Protein AF-A0A972FRZ4-F1 (afdb_monomer)

Structure (mmCIF, N/CA/C/O backbone):
data_AF-A0A972FRZ4-F1
#
_entry.id   AF-A0A972FRZ4-F1
#
loop_
_atom_site.group_PDB
_atom_site.id
_atom_site.type_symbol
_atom_site.label_atom_id
_atom_site.label_alt_id
_atom_site.label_comp_id
_atom_site.label_asym_id
_atom_site.label_entity_id
_atom_site.label_seq_id
_atom_site.pdbx_PDB_ins_code
_atom_site.Cartn_x
_atom_site.Cartn_y
_atom_site.Cartn_z
_atom_site.occupancy
_atom_site.B_iso_or_equiv
_atom_site.auth_seq_id
_atom_site.auth_comp_id
_atom_site.auth_asym_id
_atom_site.auth_atom_id
_atom_site.pdbx_PDB_model_num
ATOM 1 N N . MET A 1 1 ? 22.985 11.150 -17.282 1.00 61.03 1 MET A N 1
ATOM 2 C CA . MET A 1 1 ? 23.218 11.970 -18.491 1.00 61.03 1 MET A CA 1
ATOM 3 C C . MET A 1 1 ? 23.522 13.389 -18.024 1.00 61.03 1 MET A C 1
ATOM 5 O O . MET A 1 1 ? 22.681 13.934 -17.316 1.00 61.03 1 MET A O 1
ATOM 9 N N . PRO A 1 2 ? 24.718 13.946 -18.285 1.00 75.25 2 PRO A N 1
ATOM 10 C CA . PRO A 1 2 ? 25.016 15.327 -17.904 1.00 75.25 2 PRO A CA 1
ATOM 11 C C . PRO A 1 2 ? 24.010 16.269 -18.581 1.00 75.25 2 PRO A C 1
ATOM 13 O O . PRO A 1 2 ? 23.726 16.096 -19.763 1.00 75.25 2 PRO A O 1
ATOM 16 N N . GLY A 1 3 ? 23.432 17.212 -17.831 1.00 82.12 3 GLY A N 1
ATOM 17 C CA . GLY A 1 3 ? 22.393 18.118 -18.345 1.00 82.12 3 GLY A CA 1
ATOM 18 C C . GLY A 1 3 ? 20.974 17.532 -18.400 1.00 82.12 3 GLY A C 1
ATOM 19 O O . GLY A 1 3 ? 20.148 18.020 -19.165 1.00 82.12 3 GLY A O 1
ATOM 20 N N . TYR A 1 4 ? 20.677 16.491 -17.616 1.00 83.56 4 TYR A N 1
ATOM 21 C CA . TYR A 1 4 ? 19.316 15.964 -17.485 1.00 83.56 4 TYR A CA 1
ATOM 22 C C . TYR A 1 4 ? 18.364 17.007 -16.877 1.00 83.56 4 TYR A C 1
ATOM 24 O O . TYR A 1 4 ? 18.491 17.393 -15.718 1.00 83.56 4 TYR A O 1
ATOM 32 N N . ILE A 1 5 ? 17.387 17.420 -17.674 1.00 88.06 5 ILE A N 1
ATOM 33 C CA . ILE A 1 5 ? 16.215 18.207 -17.299 1.00 88.06 5 ILE A CA 1
ATOM 34 C C . ILE A 1 5 ? 15.040 17.241 -17.061 1.00 88.06 5 ILE A C 1
ATOM 36 O O . ILE A 1 5 ? 14.614 16.561 -18.008 1.00 88.06 5 ILE A O 1
ATOM 40 N N . PRO A 1 6 ? 14.496 17.168 -15.835 1.00 84.44 6 PRO A N 1
ATOM 41 C CA . PRO A 1 6 ? 13.303 16.377 -15.557 1.00 84.44 6 PRO A CA 1
ATOM 42 C C . PRO A 1 6 ? 12.076 16.887 -16.325 1.00 84.44 6 PRO A C 1
ATOM 44 O O . PRO A 1 6 ? 11.910 18.092 -16.495 1.00 84.44 6 PRO A O 1
ATOM 47 N N . GLY A 1 7 ? 11.225 15.982 -16.821 1.00 85.31 7 GLY A N 1
ATOM 48 C CA . GLY A 1 7 ? 10.106 16.343 -17.709 1.00 85.31 7 GLY A CA 1
ATOM 49 C C . GLY A 1 7 ? 10.530 16.831 -19.104 1.00 85.31 7 GLY A C 1
ATOM 50 O O . GLY A 1 7 ? 9.680 17.146 -19.937 1.00 85.31 7 GLY A O 1
ATOM 51 N N . GLY A 1 8 ? 11.837 16.896 -19.381 1.00 88.00 8 GLY A N 1
ATOM 52 C CA . GLY A 1 8 ? 12.376 17.316 -20.669 1.00 88.00 8 GLY A CA 1
ATOM 53 C C . GLY A 1 8 ? 12.066 16.324 -21.793 1.00 88.00 8 GLY A C 1
ATOM 54 O O . GLY A 1 8 ? 11.908 15.123 -21.564 1.00 88.00 8 GLY A O 1
ATOM 55 N N . LYS A 1 9 ? 12.007 16.833 -23.027 1.00 90.88 9 LYS A N 1
ATOM 56 C CA . LYS A 1 9 ? 11.857 16.030 -24.246 1.00 90.88 9 LYS A CA 1
ATOM 57 C C . LYS A 1 9 ? 13.235 15.652 -24.787 1.00 90.88 9 LYS A C 1
ATOM 59 O O . LYS A 1 9 ? 14.043 16.530 -25.076 1.00 90.88 9 LYS A O 1
ATOM 64 N N . TYR A 1 10 ? 13.472 14.360 -24.982 1.00 90.88 10 TYR A N 1
ATOM 65 C CA . TYR A 1 10 ? 14.724 13.817 -25.505 1.00 90.88 10 TYR A CA 1
ATOM 66 C C . TYR A 1 10 ? 14.479 13.050 -26.796 1.00 90.88 10 TYR A C 1
ATOM 68 O O . TYR A 1 10 ? 13.418 12.456 -26.983 1.00 90.88 10 TYR A O 1
ATOM 76 N N . MET A 1 11 ? 15.474 13.053 -27.682 1.00 91.88 11 MET A N 1
ATOM 77 C CA . MET A 1 11 ? 15.489 12.198 -28.864 1.00 91.88 11 MET A CA 1
ATOM 78 C C . MET A 1 11 ? 16.478 11.054 -28.663 1.00 91.88 11 MET A C 1
ATOM 80 O O . MET A 1 11 ? 17.631 11.277 -28.294 1.00 91.88 11 MET A O 1
ATOM 84 N N . VAL A 1 12 ? 16.027 9.833 -28.922 1.00 91.81 12 VAL A N 1
ATOM 85 C CA . VAL A 1 12 ? 16.838 8.620 -28.849 1.00 91.81 12 VAL A CA 1
ATOM 86 C C . VAL A 1 12 ? 16.969 8.048 -30.254 1.00 91.81 12 VAL A C 1
ATOM 88 O O . VAL A 1 12 ? 15.984 7.938 -30.982 1.00 91.81 12 VAL A O 1
ATOM 91 N N . ARG A 1 13 ? 18.199 7.702 -30.639 1.00 92.69 13 ARG A N 1
ATOM 92 C CA . ARG A 1 13 ? 18.520 7.020 -31.897 1.00 92.69 13 ARG A CA 1
ATOM 93 C C . ARG A 1 13 ? 19.393 5.817 -31.596 1.00 92.69 13 ARG A C 1
ATOM 95 O O . ARG A 1 13 ? 20.282 5.895 -30.751 1.00 92.69 13 ARG A O 1
ATOM 102 N N . VAL A 1 14 ? 19.147 4.725 -32.305 1.00 92.06 14 VAL A N 1
ATOM 103 C CA . VAL A 1 14 ? 19.859 3.459 -32.119 1.00 92.06 14 VAL A CA 1
ATOM 104 C C . VAL A 1 14 ? 20.540 3.083 -33.430 1.00 92.06 14 VAL A C 1
ATOM 106 O O . VAL A 1 14 ? 19.993 3.317 -34.506 1.00 92.06 14 VAL A O 1
ATOM 109 N N . ALA A 1 15 ? 21.742 2.526 -33.337 1.00 92.06 15 ALA A N 1
ATOM 110 C CA . ALA A 1 15 ? 22.471 1.935 -34.451 1.00 92.06 15 ALA A CA 1
ATOM 111 C C . ALA A 1 15 ? 22.891 0.518 -34.054 1.00 92.06 15 ALA A C 1
ATOM 113 O O . ALA A 1 15 ? 23.256 0.277 -32.901 1.00 92.06 15 ALA A O 1
ATOM 114 N N . VAL A 1 16 ? 22.832 -0.418 -34.998 1.00 90.00 16 VAL A N 1
ATOM 115 C CA . VAL A 1 16 ? 23.227 -1.809 -34.767 1.00 90.00 16 VAL A CA 1
ATOM 116 C C . VAL A 1 16 ? 24.684 -1.975 -35.173 1.00 90.00 16 VAL A C 1
ATOM 118 O O . VAL A 1 16 ? 25.134 -1.439 -36.188 1.00 90.00 16 VAL A O 1
ATOM 121 N N . ARG A 1 17 ? 25.440 -2.732 -34.379 1.00 92.00 17 ARG A N 1
ATOM 122 C CA . ARG A 1 17 ? 26.829 -3.075 -34.683 1.00 92.00 17 ARG A CA 1
ATOM 123 C C . ARG A 1 17 ? 26.998 -4.587 -34.632 1.00 92.00 17 ARG A C 1
ATOM 125 O O . ARG A 1 17 ? 26.878 -5.174 -33.565 1.00 92.00 17 ARG A O 1
ATOM 132 N N . THR A 1 18 ? 27.267 -5.200 -35.781 1.00 82.56 18 THR A N 1
ATOM 133 C CA . THR A 1 18 ? 27.491 -6.649 -35.911 1.00 82.56 18 THR A CA 1
ATOM 134 C C . THR A 1 18 ? 28.985 -6.973 -35.912 1.00 82.56 18 THR A C 1
ATOM 136 O O . THR A 1 18 ? 29.463 -7.597 -34.973 1.00 82.56 18 THR A O 1
ATOM 139 N N . THR A 1 19 ? 29.758 -6.475 -36.878 1.00 82.31 19 THR A N 1
ATOM 140 C CA . THR A 1 19 ? 31.235 -6.496 -36.877 1.00 82.31 19 THR A CA 1
ATOM 141 C C . THR A 1 19 ? 31.765 -5.274 -37.637 1.00 82.31 19 THR A C 1
ATOM 143 O O . THR A 1 19 ? 31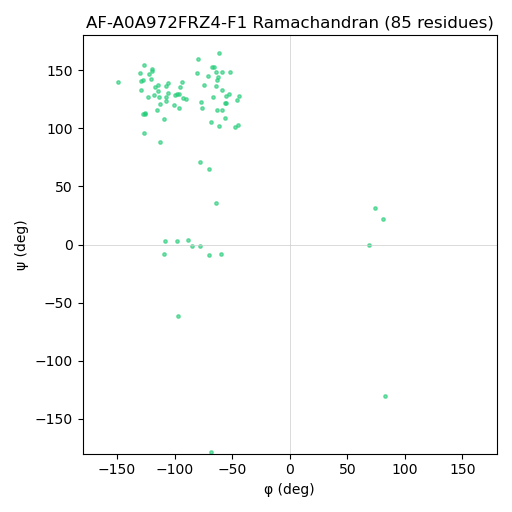.198 -4.867 -38.645 1.00 82.31 19 THR A O 1
ATOM 146 N N . GLY A 1 20 ? 32.835 -4.634 -37.154 1.00 83.50 20 GLY A N 1
ATOM 147 C CA . GLY A 1 20 ? 33.384 -3.430 -37.801 1.00 83.50 20 GLY A CA 1
ATOM 148 C C . GLY A 1 20 ? 32.666 -2.130 -37.413 1.00 83.50 20 GLY A C 1
ATOM 149 O O . GLY A 1 20 ? 32.530 -1.842 -36.219 1.00 83.50 20 GLY A O 1
ATOM 150 N N . TYR A 1 21 ? 32.280 -1.307 -38.392 1.00 87.00 21 TYR A N 1
ATOM 151 C CA . TYR A 1 21 ? 31.671 0.014 -38.172 1.00 87.00 21 TYR A CA 1
ATOM 152 C C . TYR A 1 21 ? 30.170 -0.085 -37.837 1.00 87.00 21 TYR A C 1
ATOM 154 O O . TYR A 1 21 ? 29.501 -1.002 -38.312 1.00 87.00 21 TYR A O 1
ATOM 162 N N . PRO A 1 22 ? 29.627 0.824 -37.003 1.00 87.75 22 PRO A N 1
ATOM 163 C CA . PRO A 1 22 ? 28.195 0.860 -36.713 1.00 87.75 22 PRO A CA 1
ATOM 164 C C . PRO A 1 22 ? 27.381 1.182 -37.971 1.00 87.75 22 PRO A C 1
ATOM 166 O O . PRO A 1 22 ? 27.836 1.924 -38.843 1.00 87.75 22 PRO A O 1
ATOM 169 N N . SER A 1 23 ? 26.161 0.645 -38.044 1.00 88.62 23 SER A N 1
ATOM 170 C CA . SER A 1 23 ? 25.195 1.038 -39.069 1.00 88.62 23 SER A CA 1
ATOM 171 C C . SER A 1 23 ? 24.839 2.527 -38.949 1.00 88.62 23 SER A C 1
ATOM 173 O O . SER A 1 23 ? 25.049 3.136 -37.893 1.00 88.62 23 SER A O 1
ATOM 175 N N . PRO A 1 24 ? 24.218 3.125 -39.980 1.00 91.00 24 PRO A N 1
ATOM 176 C CA . PRO A 1 24 ? 23.527 4.395 -39.816 1.00 91.00 24 PRO A CA 1
ATOM 177 C C . PRO A 1 24 ? 22.531 4.333 -38.651 1.00 91.00 24 PRO A C 1
ATOM 179 O O . PRO A 1 24 ? 21.962 3.275 -38.355 1.00 91.00 24 PRO A O 1
ATOM 182 N N . PHE A 1 25 ? 22.334 5.472 -37.990 1.00 92.62 25 PHE A N 1
ATOM 183 C CA . PHE A 1 25 ? 21.310 5.605 -36.960 1.00 92.62 25 PHE A CA 1
ATOM 184 C C . PHE A 1 25 ? 19.919 5.432 -37.574 1.00 92.62 25 PHE A C 1
ATOM 186 O O . PHE A 1 25 ? 19.629 6.009 -38.622 1.00 92.62 25 PHE A O 1
ATOM 193 N N . GLY A 1 26 ? 19.064 4.671 -36.893 1.00 88.56 26 GLY A N 1
ATOM 194 C CA . GLY A 1 26 ? 17.643 4.590 -37.214 1.00 88.56 26 GLY A CA 1
ATOM 195 C C . GLY A 1 26 ? 16.896 5.893 -36.914 1.00 88.56 26 GLY A C 1
ATOM 196 O O . GLY A 1 26 ? 17.476 6.886 -36.455 1.00 88.56 26 GLY A O 1
ATOM 197 N N . GLU A 1 27 ? 15.587 5.877 -37.160 1.00 91.31 27 GLU A N 1
ATOM 198 C CA . GLU A 1 27 ? 14.725 7.030 -36.902 1.00 91.31 27 GLU A CA 1
ATOM 199 C C . GLU A 1 27 ? 14.753 7.474 -35.434 1.00 91.31 27 GLU A C 1
ATOM 201 O O . GLU A 1 27 ? 14.945 6.682 -34.507 1.00 91.31 27 GLU A O 1
ATOM 206 N N . ALA A 1 28 ? 14.580 8.781 -35.226 1.00 91.69 28 ALA A N 1
ATOM 207 C CA . ALA A 1 28 ? 14.580 9.369 -33.897 1.00 91.69 28 ALA A CA 1
ATOM 208 C C . ALA A 1 28 ? 13.245 9.107 -33.197 1.00 91.69 28 ALA A C 1
ATOM 210 O O . ALA A 1 28 ? 12.201 9.548 -33.671 1.00 91.69 28 ALA A O 1
ATOM 211 N N . CYS A 1 29 ? 13.290 8.467 -32.031 1.00 91.19 29 CYS A N 1
ATOM 212 C CA . CYS A 1 29 ? 12.135 8.368 -31.149 1.00 91.19 29 CYS A CA 1
ATOM 213 C C . CYS A 1 29 ? 12.188 9.479 -30.099 1.00 91.19 29 CYS A C 1
ATOM 215 O O . CYS A 1 29 ? 13.244 9.744 -29.518 1.00 91.19 29 CYS A O 1
ATOM 217 N N . PHE A 1 30 ? 11.054 10.132 -29.853 1.00 92.19 30 PHE A N 1
ATOM 218 C CA . PHE A 1 30 ? 10.937 11.133 -28.802 1.00 92.19 30 PHE A CA 1
ATOM 219 C C . PHE A 1 30 ? 10.444 10.491 -27.512 1.00 92.19 30 PHE A C 1
ATOM 221 O O . PHE A 1 30 ? 9.388 9.867 -27.490 1.00 92.19 30 PHE A O 1
ATOM 228 N N . VAL A 1 31 ? 11.191 10.698 -26.432 1.00 89.88 31 VAL A N 1
ATOM 229 C CA . VAL A 1 31 ? 10.829 10.250 -25.087 1.00 89.88 31 VAL A CA 1
ATOM 230 C C . VAL A 1 31 ? 10.784 11.440 -24.144 1.00 89.88 31 VAL A C 1
ATOM 232 O O . VAL A 1 31 ? 11.548 12.398 -24.286 1.00 89.88 31 VAL A O 1
ATOM 235 N N . TYR A 1 32 ? 9.881 11.378 -23.175 1.00 89.88 32 TYR A N 1
ATOM 236 C CA . TYR A 1 32 ? 9.817 12.353 -22.099 1.00 89.88 32 TYR A CA 1
ATOM 237 C C . TYR A 1 32 ? 10.527 11.780 -20.885 1.00 89.88 32 TYR A C 1
ATOM 239 O O . TYR A 1 32 ? 10.279 10.643 -20.484 1.00 89.88 32 TYR A O 1
ATOM 247 N N . ALA A 1 33 ? 11.432 12.566 -20.314 1.00 87.12 33 ALA A N 1
ATOM 248 C CA . ALA A 1 33 ? 12.013 12.231 -19.032 1.00 87.12 33 ALA A CA 1
ATOM 249 C C . ALA A 1 33 ? 10.918 12.208 -17.960 1.00 87.12 33 ALA A C 1
ATOM 251 O O . ALA A 1 33 ? 10.023 13.058 -17.998 1.00 87.12 33 ALA A O 1
ATOM 252 N N . PRO A 1 34 ? 11.003 11.298 -16.977 1.00 82.56 34 PRO A N 1
ATOM 253 C CA . PRO A 1 34 ? 10.124 11.364 -15.825 1.00 82.56 34 PRO A CA 1
ATOM 254 C C . PRO A 1 34 ? 10.269 12.744 -15.174 1.00 82.56 34 PRO A C 1
ATOM 256 O O . PRO A 1 34 ? 11.370 13.193 -14.834 1.00 82.56 34 PRO A O 1
ATOM 259 N N . ALA A 1 35 ? 9.151 13.458 -15.074 1.00 79.50 35 ALA A N 1
ATOM 260 C CA . ALA A 1 35 ? 9.083 14.671 -14.279 1.00 79.50 35 ALA A CA 1
ATOM 261 C C . ALA A 1 35 ? 9.131 14.276 -12.797 1.00 79.50 35 ALA A C 1
ATOM 263 O O . ALA A 1 35 ? 8.580 13.228 -12.442 1.00 79.50 35 ALA A O 1
ATOM 264 N N . PRO A 1 36 ? 9.759 15.075 -11.914 1.00 73.12 36 PRO A N 1
ATOM 265 C CA . PRO A 1 36 ? 9.517 14.924 -10.496 1.00 73.12 36 PRO A CA 1
ATOM 266 C C . PRO A 1 36 ? 8.010 15.039 -10.306 1.00 73.12 36 PRO A C 1
ATOM 268 O O . PRO A 1 36 ? 7.381 15.983 -10.794 1.00 73.12 36 PRO A O 1
ATOM 271 N N . LEU A 1 37 ? 7.430 14.056 -9.622 1.00 67.19 37 LEU A N 1
ATOM 272 C CA . LEU A 1 37 ? 6.105 14.239 -9.063 1.00 67.19 37 LEU A CA 1
ATOM 273 C C . LEU A 1 37 ? 6.168 15.526 -8.250 1.00 67.19 37 LEU A C 1
ATOM 275 O O . LEU A 1 37 ? 7.109 15.742 -7.480 1.00 67.19 37 LEU A O 1
ATOM 279 N N . ARG A 1 38 ? 5.209 16.416 -8.490 1.00 58.00 38 ARG A N 1
ATOM 280 C CA . ARG A 1 38 ? 5.041 17.596 -7.664 1.00 58.00 38 ARG A CA 1
ATOM 281 C C . ARG A 1 38 ? 4.874 17.072 -6.241 1.00 58.00 38 ARG A C 1
ATOM 283 O O . ARG A 1 38 ? 3.861 16.450 -5.935 1.00 58.00 38 ARG A O 1
ATOM 290 N N . GLN A 1 39 ? 5.881 17.280 -5.396 1.00 56.56 39 GLN A N 1
ATOM 291 C CA . GLN A 1 39 ? 5.707 17.220 -3.953 1.00 56.56 39 GLN A CA 1
ATOM 292 C C . GLN A 1 39 ? 4.877 18.449 -3.575 1.00 56.56 39 GLN A C 1
ATOM 294 O O . GLN A 1 39 ? 5.355 19.363 -2.911 1.00 56.56 39 GLN A O 1
ATOM 299 N N . ASP A 1 40 ? 3.625 18.513 -4.035 1.00 49.25 40 ASP A N 1
ATOM 300 C CA . ASP A 1 40 ? 2.635 19.150 -3.187 1.00 49.25 40 ASP A CA 1
ATOM 301 C C . ASP A 1 40 ? 2.735 18.343 -1.888 1.00 49.25 40 ASP A C 1
ATOM 303 O O . ASP A 1 40 ? 2.711 17.111 -1.930 1.00 49.25 40 ASP A O 1
ATOM 307 N N . GLY A 1 41 ? 3.038 19.019 -0.778 1.00 50.81 41 GLY A N 1
ATOM 308 C CA . GLY A 1 41 ? 3.446 18.439 0.509 1.00 50.81 41 GLY A CA 1
ATOM 309 C C . GLY A 1 41 ? 2.388 17.575 1.207 1.00 50.81 41 GLY A C 1
ATOM 310 O O . GLY A 1 41 ? 2.274 17.607 2.425 1.00 50.81 41 GLY A O 1
ATOM 311 N N . THR A 1 42 ? 1.599 16.828 0.444 1.00 49.88 42 THR A N 1
ATOM 312 C CA . THR A 1 42 ? 0.626 15.820 0.850 1.00 49.88 42 THR A CA 1
ATOM 313 C C . THR A 1 42 ? 1.070 14.403 0.500 1.00 49.88 42 THR A C 1
ATOM 315 O O . THR A 1 42 ? 0.472 13.459 1.004 1.00 49.88 42 THR A O 1
ATOM 318 N N . GLN A 1 43 ? 2.163 14.216 -0.251 1.00 53.00 43 GLN A N 1
ATOM 319 C CA . GL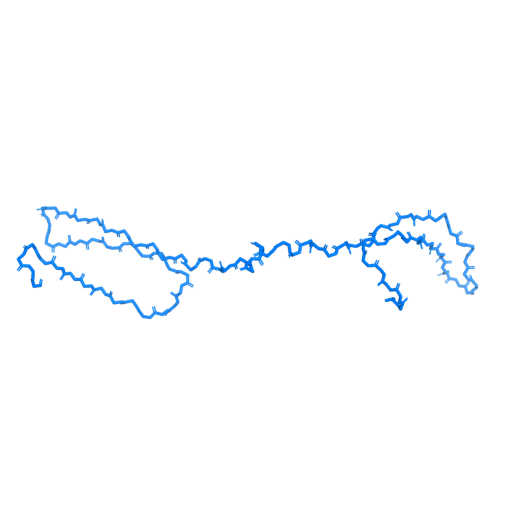N A 1 43 ? 2.922 12.967 -0.156 1.00 53.00 43 GLN A CA 1
ATOM 320 C C . GLN A 1 43 ? 3.780 13.025 1.110 1.00 53.00 43 GLN A C 1
ATOM 322 O O . GLN A 1 43 ? 5.006 13.121 1.065 1.00 53.00 43 GLN A O 1
ATOM 327 N N . GLN A 1 44 ? 3.111 12.940 2.266 1.00 49.47 44 GLN A N 1
ATOM 328 C CA . GLN A 1 44 ? 3.684 12.147 3.347 1.00 49.47 44 GLN A CA 1
ATOM 329 C C . GLN A 1 44 ? 4.169 10.854 2.672 1.00 49.47 44 GLN A C 1
ATOM 331 O O . GLN A 1 44 ? 3.377 10.278 1.916 1.00 49.47 44 GLN A O 1
ATOM 336 N N . PRO A 1 45 ? 5.435 10.408 2.851 1.00 49.06 45 PRO A N 1
ATOM 337 C CA . PRO A 1 45 ? 5.726 9.003 2.566 1.00 49.06 45 PRO A CA 1
ATOM 338 C C . PRO A 1 45 ? 4.590 8.260 3.240 1.00 49.06 45 PRO A C 1
ATOM 340 O O . PRO A 1 45 ? 4.335 8.619 4.390 1.00 49.06 45 PRO A O 1
ATOM 343 N N . GLU A 1 46 ? 3.833 7.417 2.521 1.00 52.88 46 GLU A N 1
ATOM 344 C CA . GLU A 1 46 ? 2.731 6.670 3.127 1.00 52.88 46 GLU A CA 1
ATOM 345 C C . GLU A 1 46 ? 3.299 6.146 4.433 1.00 52.88 46 GLU A C 1
ATOM 347 O O . GLU A 1 46 ? 4.180 5.282 4.429 1.00 52.88 46 GLU A O 1
ATOM 352 N N . ALA A 1 47 ? 2.936 6.800 5.544 1.00 53.94 47 ALA A N 1
ATOM 353 C CA . ALA A 1 47 ? 3.338 6.333 6.840 1.00 53.94 47 ALA A CA 1
ATOM 354 C C . ALA A 1 47 ? 2.713 4.964 6.788 1.00 53.94 47 ALA A C 1
ATOM 356 O O . ALA A 1 47 ? 1.504 4.906 6.550 1.00 53.94 47 ALA A O 1
ATOM 357 N N . ILE A 1 48 ? 3.535 3.908 6.811 1.00 54.56 48 ILE A N 1
ATOM 358 C CA . ILE A 1 48 ? 3.046 2.537 6.883 1.00 54.56 48 ILE A CA 1
ATOM 3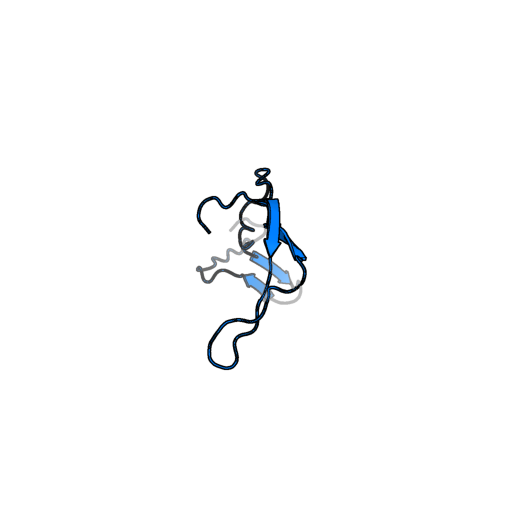59 C C . ILE A 1 48 ? 2.036 2.628 8.004 1.00 54.56 48 ILE A C 1
ATOM 361 O O . ILE A 1 48 ? 2.440 2.865 9.144 1.00 54.56 48 ILE A O 1
ATOM 365 N N . ALA A 1 49 ? 0.752 2.691 7.644 1.00 58.91 49 ALA A N 1
ATOM 366 C CA . ALA A 1 49 ? -0.245 3.167 8.577 1.00 58.91 49 ALA A CA 1
ATOM 367 C C . ALA A 1 49 ? -0.249 2.046 9.581 1.00 58.91 49 ALA A C 1
ATOM 369 O O . ALA A 1 49 ? -0.630 0.941 9.200 1.00 58.91 49 ALA A O 1
ATOM 370 N N . GLN A 1 50 ? 0.342 2.277 10.756 1.00 63.84 50 GLN A N 1
ATOM 371 C CA . GLN A 1 50 ? 0.517 1.224 11.732 1.00 63.84 50 GLN A CA 1
ATOM 372 C C . GLN A 1 50 ? -0.900 0.802 12.069 1.00 63.84 50 GLN A C 1
ATOM 374 O O . GLN A 1 50 ? -1.652 1.548 12.699 1.00 63.84 50 GLN A O 1
ATOM 379 N N . ARG A 1 51 ? -1.317 -0.324 11.490 1.00 71.44 51 ARG A N 1
ATOM 380 C CA . ARG A 1 51 ? -2.668 -0.813 11.675 1.00 71.44 51 ARG A CA 1
ATOM 381 C C . ARG A 1 51 ? -2.625 -1.394 13.062 1.00 71.44 51 ARG A C 1
ATOM 383 O O . ARG A 1 51 ? -1.804 -2.262 13.320 1.00 71.44 51 ARG A O 1
ATOM 390 N N . PHE A 1 52 ? -3.426 -0.828 13.946 1.00 81.75 52 PHE A N 1
ATOM 391 C CA . PHE A 1 52 ? -3.678 -1.363 15.267 1.00 81.75 52 PHE A CA 1
ATOM 392 C C . PHE A 1 52 ? -5.189 -1.469 15.388 1.00 81.75 52 PHE A C 1
ATOM 394 O O . PHE A 1 52 ? -5.878 -0.476 15.628 1.00 81.75 52 PHE A O 1
ATOM 401 N N . ASN A 1 53 ? -5.710 -2.658 15.117 1.00 84.94 53 ASN A N 1
ATOM 402 C CA . ASN A 1 53 ? -7.122 -2.959 15.247 1.00 84.94 53 ASN A CA 1
ATOM 403 C C . ASN A 1 53 ? -7.298 -3.955 16.389 1.00 84.94 53 AS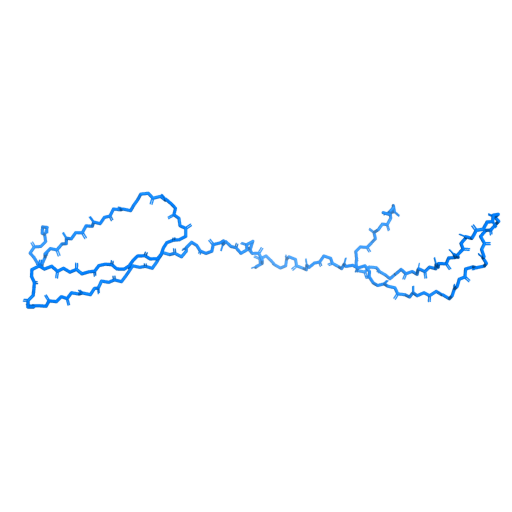N A C 1
ATOM 405 O O . ASN A 1 53 ? -6.726 -5.039 16.357 1.00 84.94 53 ASN A O 1
ATOM 409 N N . ALA A 1 54 ? -8.079 -3.575 17.393 1.00 85.88 54 ALA A N 1
ATOM 410 C CA . ALA A 1 54 ? -8.370 -4.404 18.550 1.00 85.88 54 ALA A CA 1
ATOM 411 C C . ALA A 1 54 ? -9.889 -4.508 18.694 1.00 85.88 54 ALA A C 1
ATOM 413 O O . ALA A 1 54 ? -10.559 -3.516 18.986 1.00 85.88 54 ALA A O 1
ATOM 414 N N . THR A 1 55 ? -10.437 -5.701 18.480 1.00 87.94 55 THR A N 1
ATOM 415 C CA . THR A 1 55 ? -11.868 -5.978 18.652 1.00 87.94 55 THR A CA 1
ATOM 416 C C . THR A 1 55 ? -12.077 -6.960 19.793 1.00 87.94 55 THR A C 1
ATOM 418 O O . THR A 1 55 ? -11.334 -7.924 19.955 1.00 87.94 55 THR A O 1
ATOM 421 N N . VAL A 1 56 ? -13.079 -6.692 20.630 1.00 88.81 56 VAL A N 1
ATOM 422 C CA . VAL A 1 56 ? -13.424 -7.529 21.784 1.00 88.81 56 VAL A CA 1
ATOM 423 C C . VAL A 1 56 ? -14.826 -8.072 21.575 1.00 88.81 56 VAL A C 1
ATOM 425 O O . VAL A 1 56 ? -15.737 -7.325 21.221 1.00 88.81 56 VAL A O 1
ATOM 428 N N . PHE A 1 57 ? -15.007 -9.359 21.849 1.00 88.44 57 PHE A N 1
ATOM 429 C CA . PHE A 1 57 ? -16.302 -10.028 21.797 1.00 88.44 57 PHE A CA 1
ATOM 430 C C . PHE A 1 57 ? -16.711 -10.434 23.223 1.00 88.44 57 PHE A C 1
ATOM 432 O O . PHE A 1 57 ? -16.355 -11.525 23.677 1.00 88.44 57 PHE A O 1
ATOM 439 N N . PRO A 1 58 ? -17.398 -9.552 23.977 1.00 85.44 58 PRO A N 1
ATOM 440 C CA . PRO A 1 58 ? -17.858 -9.867 25.324 1.00 85.44 58 PRO A CA 1
ATOM 441 C C . PRO A 1 58 ? -19.066 -10.811 25.276 1.00 85.44 58 PRO A C 1
ATOM 443 O O . PRO A 1 58 ? -19.990 -10.612 24.486 1.00 85.44 58 PRO A O 1
ATOM 446 N N . ASN A 1 59 ? -19.084 -11.817 26.151 1.00 82.94 59 ASN A N 1
ATOM 447 C CA . ASN A 1 59 ? -20.213 -12.730 26.310 1.00 82.94 59 ASN A CA 1
ATOM 448 C C . ASN A 1 59 ? -20.828 -12.576 27.716 1.00 82.94 59 ASN A C 1
ATOM 450 O O . ASN A 1 59 ? -20.170 -12.922 28.690 1.00 82.94 59 ASN A O 1
ATOM 454 N N . PRO A 1 60 ? -22.089 -12.126 27.852 1.00 83.75 60 PRO A N 1
ATOM 455 C CA . PRO A 1 60 ? -22.731 -11.933 29.157 1.00 83.75 60 PRO A CA 1
ATOM 456 C C . PRO A 1 60 ? -23.070 -13.236 29.903 1.00 83.75 60 PRO A C 1
ATOM 458 O O . PRO A 1 60 ? -23.465 -13.181 31.064 1.00 83.75 60 PRO A O 1
ATOM 461 N N . TYR A 1 61 ? -22.932 -14.400 29.261 1.00 85.88 61 TYR A N 1
ATOM 462 C CA . TYR A 1 61 ? -23.202 -15.713 29.858 1.00 85.88 61 TYR A CA 1
ATOM 463 C C . TYR A 1 61 ? -21.932 -16.529 30.138 1.00 85.88 61 TYR A C 1
ATOM 465 O O . TYR A 1 61 ? -22.035 -17.684 30.550 1.00 85.88 61 TYR A O 1
ATOM 473 N N . ALA A 1 62 ? -20.744 -15.967 29.891 1.00 80.38 62 ALA A N 1
ATOM 474 C CA . ALA A 1 62 ? -19.465 -16.623 30.144 1.00 80.38 62 ALA A CA 1
ATOM 475 C C . ALA A 1 62 ? -18.528 -15.708 30.938 1.00 80.38 62 ALA A C 1
ATOM 477 O O . ALA A 1 62 ? -18.533 -14.494 30.771 1.00 80.38 62 ALA A O 1
ATOM 478 N N . GLU A 1 63 ? -17.683 -16.308 31.773 1.00 81.69 63 GLU A N 1
ATOM 479 C CA . GLU A 1 63 ? -16.675 -15.582 32.559 1.00 81.69 63 GLU A CA 1
ATOM 480 C C . GLU A 1 63 ? -15.441 -15.177 31.728 1.00 81.69 63 GLU A C 1
ATOM 482 O O . GLU A 1 63 ? -14.522 -14.540 32.240 1.00 81.69 63 GLU A O 1
ATOM 487 N N . SER A 1 64 ? -15.399 -15.541 30.443 1.00 82.19 64 SER A N 1
ATOM 488 C CA . SER A 1 64 ? -14.299 -15.244 29.527 1.00 82.19 64 SER A CA 1
ATOM 489 C C . SER A 1 64 ? -14.752 -14.403 28.333 1.00 82.19 64 SER A C 1
ATOM 491 O O . SER A 1 64 ? -15.895 -14.474 27.878 1.00 82.19 64 SER A O 1
ATOM 493 N N . PHE A 1 65 ? -13.822 -13.608 27.805 1.00 83.75 65 PHE A N 1
ATOM 494 C CA . PHE A 1 65 ? -13.993 -12.817 26.589 1.00 83.75 65 PHE A CA 1
ATOM 495 C C . PHE A 1 65 ? -12.859 -13.125 25.608 1.00 83.75 65 PHE A 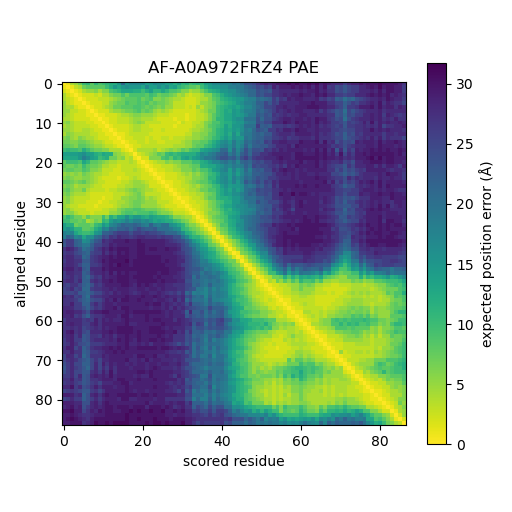C 1
ATOM 497 O O . PHE A 1 65 ? -11.767 -13.526 26.013 1.00 83.75 65 PHE A O 1
ATOM 504 N N . SER A 1 66 ? -13.110 -12.924 24.317 1.00 88.12 66 SER A N 1
ATOM 505 C CA . SER A 1 66 ? -12.091 -13.045 23.271 1.00 88.12 66 SER A CA 1
ATOM 506 C C . SER A 1 66 ? -11.697 -11.673 22.732 1.00 88.12 66 SER A C 1
ATOM 508 O O . SER A 1 66 ? -12.564 -10.835 22.473 1.00 88.12 66 SER A O 1
ATOM 510 N N . LEU A 1 67 ? -10.393 -11.470 22.550 1.00 87.38 67 LEU A N 1
ATOM 511 C CA . LEU A 1 67 ? -9.782 -10.290 21.939 1.00 87.38 67 LEU A CA 1
ATOM 512 C C . LEU A 1 67 ? -9.138 -10.717 20.616 1.00 87.38 67 LEU A C 1
ATOM 514 O O . LEU A 1 67 ? -8.327 -11.641 20.610 1.00 87.38 67 LEU A O 1
ATOM 518 N N . ASP A 1 68 ? -9.482 -10.033 19.532 1.00 88.50 68 ASP A N 1
ATOM 519 C CA . ASP A 1 68 ? -8.814 -10.148 18.238 1.00 88.50 68 ASP A CA 1
ATOM 520 C C . ASP A 1 68 ? -7.979 -8.884 17.997 1.00 88.50 68 ASP A C 1
ATOM 522 O O . ASP A 1 68 ? -8.495 -7.764 18.095 1.00 88.50 68 ASP A O 1
ATOM 526 N N . LEU A 1 69 ? -6.679 -9.069 17.762 1.00 87.00 69 LEU A N 1
ATOM 527 C CA . LEU A 1 69 ? -5.683 -8.007 17.654 1.00 87.00 69 LEU A CA 1
ATOM 528 C C . LEU A 1 69 ? -4.907 -8.161 16.344 1.00 87.00 69 LEU A C 1
ATOM 530 O O . LEU A 1 69 ? -4.100 -9.078 16.197 1.00 87.00 69 LEU A O 1
ATOM 534 N N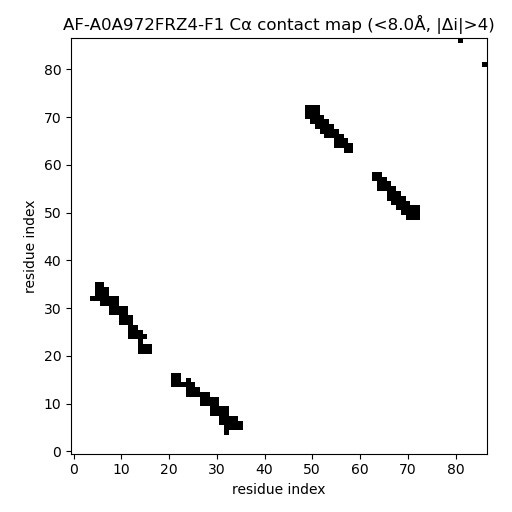 . ASP A 1 70 ? -5.105 -7.211 15.438 1.00 87.38 70 ASP A N 1
ATOM 535 C CA . ASP A 1 70 ? -4.375 -7.094 14.178 1.00 87.38 70 ASP A CA 1
ATOM 536 C C . ASP A 1 70 ? -3.442 -5.880 14.266 1.00 87.38 70 ASP A C 1
ATOM 538 O O . ASP A 1 70 ? -3.888 -4.726 14.310 1.00 87.38 70 ASP A O 1
ATOM 542 N N . SER A 1 71 ? -2.142 -6.160 14.381 1.00 84.88 71 SER A N 1
ATOM 543 C CA . SER A 1 71 ? -1.089 -5.159 14.522 1.00 84.88 71 SER A CA 1
ATOM 544 C C . SER A 1 71 ? 0.026 -5.394 13.511 1.00 84.88 71 SER A C 1
ATOM 546 O O . SER A 1 71 ? 0.551 -6.498 13.395 1.00 84.88 71 SER A O 1
ATOM 548 N N . THR A 1 72 ? 0.459 -4.332 12.833 1.00 82.31 72 THR A N 1
ATOM 549 C CA . THR A 1 72 ? 1.677 -4.352 12.001 1.00 82.31 72 THR A CA 1
ATOM 550 C C . THR A 1 72 ? 2.957 -4.073 12.801 1.00 82.31 72 THR A C 1
ATOM 552 O O . THR A 1 72 ? 4.036 -4.025 12.218 1.00 82.31 72 THR A O 1
ATOM 555 N N . SER A 1 73 ? 2.842 -3.816 14.109 1.00 81.19 73 SER A N 1
ATOM 556 C CA . SER A 1 73 ? 3.955 -3.557 15.032 1.00 81.19 73 SER A CA 1
ATOM 557 C C . SER A 1 73 ? 4.210 -4.762 15.941 1.00 81.19 73 SER A C 1
ATOM 559 O O . SER A 1 73 ? 3.257 -5.350 16.453 1.00 81.19 73 SER A O 1
ATOM 561 N N . GLU A 1 74 ? 5.488 -5.0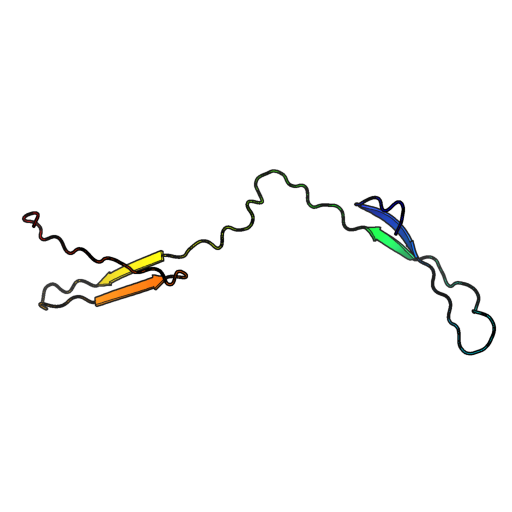81 16.173 1.00 78.25 74 GLU A N 1
ATOM 562 C CA . GLU A 1 74 ? 5.959 -6.138 17.090 1.00 78.25 74 GLU A CA 1
ATOM 563 C C . GLU A 1 74 ? 6.165 -5.642 18.538 1.00 78.25 74 GLU A C 1
ATOM 565 O O . GLU A 1 74 ? 6.651 -6.379 19.396 1.00 78.25 74 GLU A O 1
ATOM 570 N N . GLU A 1 75 ? 5.827 -4.384 18.833 1.00 85.31 75 GLU A N 1
ATOM 571 C CA . GLU A 1 75 ? 5.946 -3.826 20.183 1.00 85.31 75 GLU A CA 1
ATOM 572 C C . GLU A 1 75 ? 4.989 -4.493 21.190 1.00 85.31 75 GLU A C 1
ATOM 574 O O . GLU A 1 75 ? 3.917 -4.994 20.849 1.00 85.31 75 GLU A O 1
ATOM 579 N N . ALA A 1 76 ? 5.377 -4.487 22.470 1.00 80.81 76 ALA A N 1
ATOM 580 C CA . ALA A 1 76 ? 4.592 -5.106 23.534 1.00 80.81 76 ALA A CA 1
ATOM 581 C C . ALA A 1 76 ? 3.254 -4.377 23.760 1.00 80.81 76 ALA A C 1
ATOM 583 O O . ALA A 1 76 ? 3.221 -3.174 24.024 1.00 80.81 76 ALA A O 1
ATOM 584 N N . VAL A 1 77 ? 2.149 -5.127 23.736 1.00 85.12 77 VAL A N 1
ATOM 585 C CA . VAL A 1 77 ? 0.791 -4.598 23.940 1.00 85.12 77 VAL A CA 1
ATOM 586 C C . VAL A 1 77 ? 0.352 -4.774 25.395 1.00 85.12 77 VAL A C 1
ATOM 588 O O . VAL A 1 77 ? 0.430 -5.870 25.950 1.00 85.12 77 VAL A O 1
ATOM 591 N N . GLN A 1 78 ? -0.137 -3.698 26.023 1.00 85.06 78 GLN A N 1
ATOM 592 C CA . GLN A 1 78 ? -0.687 -3.722 27.383 1.00 85.06 78 GLN A CA 1
ATOM 593 C C . GLN A 1 78 ? -2.221 -3.741 27.348 1.00 85.06 78 GLN A C 1
ATOM 595 O O . GLN A 1 78 ? -2.847 -2.794 26.879 1.00 85.06 78 GLN A O 1
ATOM 600 N N . VAL A 1 79 ? -2.827 -4.784 27.915 1.00 84.62 79 VAL A N 1
ATOM 601 C CA . VAL A 1 79 ? -4.286 -4.910 28.053 1.00 84.62 79 VAL A CA 1
ATOM 602 C C . VAL A 1 79 ? -4.700 -4.516 29.470 1.00 84.62 79 VAL A C 1
ATOM 604 O O . VAL A 1 79 ? -4.133 -5.013 30.443 1.00 84.62 79 VAL A O 1
ATOM 607 N N . ARG A 1 80 ? -5.684 -3.619 29.597 1.00 84.06 80 ARG A N 1
ATOM 608 C CA . ARG A 1 80 ? -6.293 -3.228 30.877 1.00 84.06 80 ARG A CA 1
ATOM 609 C C . ARG A 1 80 ? -7.790 -3.486 30.813 1.00 84.06 80 ARG A C 1
ATOM 611 O O . ARG A 1 80 ? -8.450 -3.020 29.889 1.00 84.06 80 ARG A O 1
ATOM 618 N N . VAL A 1 81 ? -8.302 -4.227 31.786 1.00 83.44 81 VAL A N 1
ATOM 619 C CA . VAL A 1 81 ? -9.728 -4.532 31.920 1.00 83.44 81 VAL A CA 1
ATOM 620 C C . VAL A 1 81 ? -10.250 -3.717 33.091 1.00 83.44 81 VAL A C 1
ATOM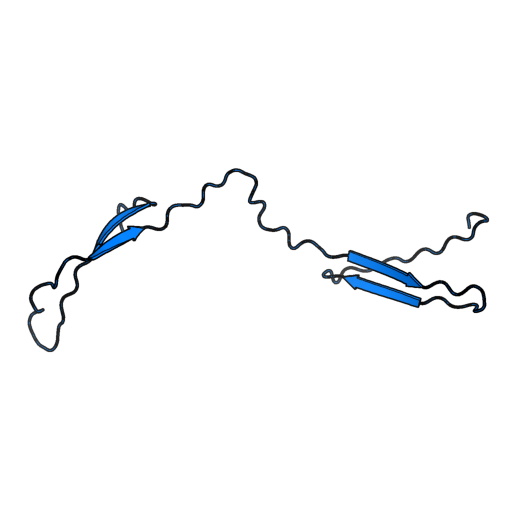 622 O O . VAL A 1 81 ? -9.662 -3.773 34.165 1.00 83.44 81 VAL A O 1
ATOM 625 N N . TYR A 1 82 ? -11.314 -2.954 32.859 1.00 79.75 82 TYR A N 1
ATOM 626 C CA . TYR A 1 82 ? -11.952 -2.117 33.869 1.00 79.75 82 TYR A CA 1
ATOM 627 C C . TYR A 1 82 ? -13.387 -2.596 34.077 1.00 79.75 82 TYR A C 1
ATOM 629 O O . TYR A 1 82 ? -14.131 -2.750 33.106 1.00 79.75 82 TYR A O 1
ATOM 637 N N . ASP A 1 83 ? -13.772 -2.827 35.330 1.00 81.12 83 ASP A N 1
ATOM 638 C CA . ASP A 1 83 ? -15.161 -3.113 35.706 1.00 81.12 83 ASP A CA 1
ATOM 639 C C . ASP A 1 83 ? -15.973 -1.802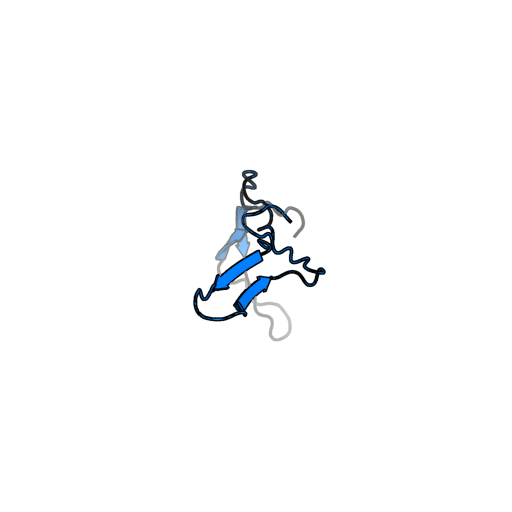 35.789 1.00 81.12 83 ASP A C 1
ATOM 641 O O . ASP A 1 83 ? -15.414 -0.720 35.986 1.00 81.12 83 ASP A O 1
ATOM 645 N N . MET A 1 84 ? -17.305 -1.870 35.703 1.00 72.56 84 MET A N 1
ATOM 646 C CA . MET A 1 84 ? -18.216 -0.722 35.852 1.00 72.56 84 MET A CA 1
ATOM 647 C C . MET A 1 84 ? -18.114 -0.028 37.222 1.00 72.56 84 MET A C 1
ATOM 649 O O . MET A 1 84 ? -18.684 1.043 37.422 1.00 72.56 84 MET A O 1
ATOM 653 N N . ILE A 1 85 ? -17.373 -0.617 38.161 1.00 77.56 85 ILE A N 1
ATOM 654 C CA . ILE A 1 85 ? -17.090 -0.081 39.498 1.00 77.56 85 ILE A CA 1
ATOM 655 C C . ILE A 1 85 ? -15.707 0.615 39.545 1.00 77.56 85 ILE A C 1
ATOM 657 O O . ILE A 1 85 ? -15.294 1.132 40.581 1.00 77.56 85 ILE A O 1
ATOM 661 N N . GLY A 1 86 ? -14.997 0.703 38.414 1.00 60.56 86 GLY A N 1
ATOM 662 C CA . GLY A 1 86 ? -13.803 1.537 38.262 1.00 60.56 86 GLY A CA 1
ATOM 663 C C . GLY A 1 86 ? -12.548 1.007 38.958 1.00 60.56 86 GLY A C 1
ATOM 664 O O . GLY A 1 86 ? -11.718 1.807 39.394 1.00 60.56 86 GLY A O 1
ATOM 665 N N . LYS A 1 87 ? -12.398 -0.316 39.063 1.00 55.97 87 LYS A N 1
ATOM 666 C CA . LYS A 1 87 ? -11.120 -0.960 39.391 1.00 55.97 87 LYS A CA 1
ATOM 667 C C . LYS A 1 87 ? -10.616 -1.787 38.223 1.00 55.97 87 LYS A C 1
ATOM 669 O O . LYS A 1 87 ? -11.469 -2.370 37.516 1.00 55.97 87 LYS A O 1
#

Sequence (87 aa):
MPGYIPGGKYMVRVAVRTTGYPSPFGEACFVYAPAPLRQDGTQQPEAIAQRFNATVFPNPYAESFSLDLDSTSEEAVQVRVYDMIGK

Mean predicted aligned error: 17.09 Å

Nearest PDB structures (foldseek):
  4go6-assembly1_D  TM=5.203E-01  e=5.354E-01  Homo sapiens

Solvent-accessible surface area (backbone atoms only — not comparable to full-atom values): 6061 Å² total; per-residue (Å²): 115,93,86,75,54,67,51,33,82,43,76,48,67,55,57,62,69,90,74,88,69,67,47,76,67,49,76,74,44,80,46,69,41,73,51,75,74,79,76,60,89,74,72,58,72,78,65,76,71,74,46,74,47,77,49,74,54,81,43,98,89,51,101,61,68,51,75,49,76,50,58,78,62,92,70,90,81,85,87,84,82,72,49,100,86,73,88

Radius of gyration: 30.78 Å; Cα contacts (8 Å, |Δi|>4): 84; chains: 1; bounding box: 57×36×79 Å

Secondary structure (DSSP, 8-state):
-TT--TT-EEEE-----SSSSPPPP-PPEEEEPPPPP---TT---------EEEEEE--TTSS--EEEEEES--SPPPP----TT--

pLDDT: mean 79.63, std 12.87, range [49.06, 92.69]

Foldseek 3Di:
DPPDDAQDKDWDWDWDCDDDDTDPTDDTDIDTHHHPDPPPVPPPVPPVPFDWDWDKDDDPVDPDIDIDTDTPDPDDDDDDDADPVGD

Organism: NCBI:txid1852020